Protein AF-A0A3M1KJN7-F1 (afdb_monomer)

Foldseek 3Di:
DDQAEDEAEQDDDPSNVVCVVVVVVVCVVCVVPSYYYHYDYPD

Solvent-accessible surface area (backbone atoms only — not comparable to full-atom values): 2691 Å² total; per-residue (Å²): 134,86,68,45,76,46,78,44,75,43,46,60,73,71,61,34,59,49,43,73,65,47,50,65,52,53,53,63,72,31,65,85,67,58,44,47,78,47,77,44,83,76,104

Nearest PDB structures (foldseek):
  1itw-assembly4_D  TM=9.766E-01  e=2.171E-03  Azotobacter vinelandii
  4a5z-assembly1_C  TM=6.408E-01  e=1.114E+00  Homo sapiens
  2ymb-assembly2_A  TM=6.171E-01  e=1.819E+00  Homo sapiens
  1tvm-assembly1_A  TM=4.595E-01  e=1.374E+00  Escherichia coli
  6wxq-assembly1_A  TM=3.850E-01  e=5.586E+00  Saccharolobus solfataricus

Structure (mmCIF, N/CA/C/O backbone):
data_AF-A0A3M1KJN7-F1
#
_entry.id   AF-A0A3M1KJN7-F1
#
loop_
_atom_site.group_PDB
_atom_site.id
_atom_site.type_symbol
_atom_site.label_atom_id
_atom_site.label_alt_id
_atom_site.label_comp_id
_atom_site.label_asym_id
_atom_site.label_entity_id
_atom_site.label_seq_id
_atom_site.pdbx_PDB_ins_code
_atom_site.Cartn_x
_atom_site.Cartn_y
_atom_site.Cartn_z
_atom_site.occupancy
_atom_site.B_iso_or_equiv
_atom_site.auth_seq_id
_atom_site.auth_comp_id
_atom_site.auth_asym_id
_atom_site.auth_atom_id
_atom_site.pdbx_PDB_model_num
ATOM 1 N N . MET A 1 1 ? -11.694 12.320 18.178 1.00 61.81 1 MET A N 1
ATOM 2 C CA . MET A 1 1 ? -10.540 11.401 18.211 1.00 61.81 1 MET A CA 1
ATOM 3 C C . MET A 1 1 ? -9.586 11.833 17.120 1.00 61.81 1 MET A C 1
ATOM 5 O O . MET A 1 1 ? -10.054 12.303 16.091 1.00 61.81 1 MET A O 1
ATOM 9 N N . THR A 1 2 ? -8.284 11.798 17.379 1.00 78.06 2 THR A N 1
ATOM 10 C CA . THR A 1 2 ? -7.261 12.109 16.375 1.00 78.06 2 THR A CA 1
ATOM 11 C C . THR A 1 2 ? -6.907 10.828 15.634 1.00 78.06 2 THR A C 1
ATOM 13 O O . THR A 1 2 ? -6.186 9.994 16.178 1.00 78.06 2 THR A O 1
ATOM 16 N N . THR A 1 3 ? -7.408 10.686 14.412 1.00 88.56 3 THR A N 1
ATOM 17 C CA . THR A 1 3 ? -7.077 9.569 13.523 1.00 88.56 3 THR A CA 1
ATOM 18 C C . THR A 1 3 ? -5.602 9.640 13.134 1.00 88.56 3 THR A C 1
ATOM 20 O O . THR A 1 3 ? -5.115 10.682 12.685 1.00 88.56 3 THR A O 1
ATOM 23 N N . SER A 1 4 ? -4.873 8.541 13.326 1.00 95.50 4 SER A N 1
ATOM 24 C CA . SER A 1 4 ? -3.469 8.447 12.907 1.00 95.50 4 SER A CA 1
ATOM 25 C C . SER A 1 4 ? -3.390 8.158 11.409 1.00 95.50 4 SER A C 1
ATOM 27 O O . SER A 1 4 ? -4.244 7.463 10.864 1.00 95.50 4 SER A O 1
ATOM 29 N N . LYS A 1 5 ? -2.369 8.680 10.723 1.00 96.06 5 LYS A N 1
ATOM 30 C CA . LYS A 1 5 ? -2.274 8.600 9.259 1.00 96.06 5 LYS A CA 1
ATOM 31 C C . LYS A 1 5 ? -0.992 7.915 8.798 1.00 96.06 5 LYS A C 1
ATOM 33 O O . LYS A 1 5 ? 0.101 8.284 9.217 1.00 96.06 5 LYS A O 1
ATOM 38 N N . ILE A 1 6 ? -1.141 6.950 7.896 1.00 97.75 6 ILE A N 1
ATOM 39 C CA . ILE A 1 6 ? -0.058 6.322 7.140 1.00 97.75 6 ILE A CA 1
ATOM 40 C C . ILE A 1 6 ? -0.075 6.899 5.725 1.00 97.75 6 ILE A C 1
ATOM 42 O O . ILE A 1 6 ? -1.099 6.862 5.043 1.00 97.75 6 ILE A O 1
ATOM 46 N N . ILE A 1 7 ? 1.078 7.392 5.273 1.00 98.06 7 ILE A N 1
ATOM 47 C CA . ILE A 1 7 ? 1.285 7.789 3.879 1.00 98.06 7 ILE A CA 1
ATOM 48 C C . ILE A 1 7 ? 1.953 6.629 3.142 1.00 98.06 7 ILE A C 1
ATOM 50 O O . ILE A 1 7 ? 3.107 6.298 3.403 1.00 98.06 7 ILE A O 1
ATOM 54 N N . TRP A 1 8 ? 1.219 6.010 2.222 1.00 98.31 8 TRP A N 1
ATOM 55 C CA . TRP A 1 8 ? 1.718 4.988 1.311 1.00 98.31 8 TRP A CA 1
ATOM 56 C C . TRP A 1 8 ? 2.283 5.649 0.057 1.00 98.31 8 TRP A C 1
ATOM 58 O O . TRP A 1 8 ? 1.547 6.219 -0.752 1.00 98.31 8 TRP A O 1
ATOM 68 N N . THR A 1 9 ? 3.595 5.590 -0.123 1.00 98.31 9 THR A N 1
ATOM 69 C CA . THR A 1 9 ? 4.231 6.126 -1.327 1.00 98.31 9 THR A CA 1
ATOM 70 C C . THR A 1 9 ? 3.883 5.254 -2.523 1.00 98.31 9 THR A C 1
ATOM 72 O O . THR A 1 9 ? 4.162 4.055 -2.527 1.00 98.31 9 THR A O 1
ATOM 75 N N . LYS A 1 10 ? 3.275 5.857 -3.540 1.00 97.81 10 LYS A N 1
ATOM 76 C CA . LYS A 1 10 ? 3.139 5.241 -4.854 1.00 97.81 10 LYS A CA 1
ATOM 77 C C . LYS A 1 10 ? 4.418 5.547 -5.638 1.00 97.81 10 LYS A C 1
ATOM 79 O O . LYS A 1 10 ? 4.842 6.699 -5.674 1.00 97.81 10 LYS A O 1
ATOM 84 N N . THR A 1 11 ? 5.032 4.494 -6.158 1.00 98.00 11 THR A N 1
ATOM 85 C CA . THR A 1 11 ? 6.310 4.489 -6.881 1.00 98.00 11 THR A CA 1
ATOM 86 C C . THR A 1 11 ? 6.157 3.676 -8.168 1.00 98.00 11 THR A C 1
ATOM 88 O O . THR A 1 11 ? 5.099 3.080 -8.379 1.00 98.00 11 THR A O 1
ATOM 91 N N . ASP A 1 12 ? 7.203 3.616 -8.994 1.00 97.62 12 ASP A N 1
ATOM 92 C CA . ASP A 1 12 ? 7.197 2.941 -10.300 1.00 97.62 12 ASP A CA 1
ATOM 93 C C . ASP A 1 12 ? 7.639 1.468 -10.276 1.00 97.62 12 ASP A C 1
ATOM 95 O O . ASP A 1 12 ? 7.958 0.895 -9.233 1.00 97.62 12 ASP A O 1
ATOM 99 N N . GLU A 1 13 ? 7.649 0.856 -11.467 1.00 97.69 13 GLU A N 1
ATOM 100 C CA . GLU A 1 13 ? 8.180 -0.477 -11.773 1.00 97.69 13 GLU A CA 1
ATOM 101 C C . GLU A 1 13 ? 7.608 -1.594 -10.874 1.00 97.69 13 GLU A C 1
ATOM 103 O O . GLU A 1 13 ? 6.397 -1.696 -10.656 1.00 97.69 13 GLU A O 1
ATOM 108 N N . ALA A 1 14 ? 8.459 -2.496 -10.383 1.00 98.06 14 ALA A N 1
ATOM 109 C CA . ALA A 1 14 ? 8.037 -3.628 -9.567 1.00 98.06 14 ALA A CA 1
ATOM 110 C C . ALA A 1 14 ? 7.330 -3.211 -8.251 1.00 98.06 14 ALA A C 1
ATOM 112 O O . ALA A 1 14 ? 6.311 -3.825 -7.914 1.00 98.06 14 ALA A O 1
ATOM 113 N N . PRO A 1 15 ? 7.779 -2.169 -7.520 1.00 97.50 15 PRO A N 1
ATOM 114 C CA . PRO A 1 15 ? 7.058 -1.643 -6.356 1.00 97.50 15 PRO A CA 1
ATOM 115 C C . PRO A 1 15 ? 5.617 -1.170 -6.629 1.00 97.50 15 PRO A C 1
ATOM 117 O O . PRO A 1 15 ? 4.729 -1.400 -5.797 1.00 97.50 15 PRO A O 1
ATOM 120 N N . ALA A 1 16 ? 5.354 -0.566 -7.795 1.00 97.50 16 ALA A N 1
ATOM 121 C CA . ALA A 1 16 ? 4.002 -0.171 -8.206 1.00 97.50 16 ALA A CA 1
ATOM 122 C C . ALA A 1 16 ? 3.073 -1.390 -8.283 1.00 97.50 16 ALA A C 1
ATOM 124 O O . ALA A 1 16 ? 1.973 -1.410 -7.726 1.00 97.50 16 ALA A O 1
ATOM 125 N N . LEU A 1 17 ? 3.558 -2.452 -8.934 1.00 98.00 17 LEU A N 1
ATOM 126 C CA . LEU A 1 17 ? 2.825 -3.705 -9.107 1.00 98.00 17 LEU A CA 1
ATOM 127 C C . LEU A 1 17 ? 2.553 -4.387 -7.761 1.00 98.00 17 LEU A C 1
ATOM 129 O O . LEU A 1 17 ? 1.434 -4.839 -7.513 1.00 98.00 17 LEU A O 1
ATOM 133 N N . ALA A 1 18 ? 3.535 -4.398 -6.856 1.00 98.06 18 ALA A N 1
ATOM 134 C CA . ALA A 1 18 ? 3.362 -4.935 -5.507 1.00 98.06 18 ALA A CA 1
ATOM 135 C C . ALA A 1 18 ? 2.301 -4.162 -4.702 1.00 98.06 18 ALA A C 1
ATOM 137 O O . ALA A 1 18 ? 1.504 -4.767 -3.977 1.00 98.06 18 ALA A O 1
ATOM 138 N N . THR A 1 19 ? 2.233 -2.836 -4.874 1.00 98.06 19 THR A N 1
ATOM 139 C CA . THR A 1 19 ? 1.236 -1.975 -4.219 1.00 98.06 19 THR A CA 1
ATOM 140 C C . THR A 1 19 ? -0.195 -2.386 -4.572 1.00 98.06 19 THR A C 1
ATOM 142 O O . THR A 1 19 ? -1.046 -2.422 -3.683 1.00 98.06 19 THR A O 1
ATOM 145 N N . HIS A 1 20 ? -0.470 -2.777 -5.821 1.00 97.19 20 HIS A N 1
ATOM 146 C CA . HIS A 1 20 ? -1.806 -3.226 -6.232 1.00 97.19 20 HIS A CA 1
ATOM 147 C C . HIS A 1 20 ? -2.292 -4.480 -5.487 1.00 97.19 20 HIS A C 1
ATOM 149 O O . HIS A 1 20 ? -3.495 -4.636 -5.284 1.00 97.19 20 HIS A O 1
ATOM 155 N N . CYS A 1 21 ? -1.374 -5.345 -5.046 1.00 97.69 21 CYS A N 1
ATOM 156 C CA . CYS A 1 21 ? -1.692 -6.528 -4.247 1.00 97.69 21 CYS A CA 1
ATOM 157 C C . CYS A 1 21 ? -1.784 -6.203 -2.746 1.00 97.69 21 CYS A C 1
ATOM 159 O O . CYS A 1 21 ? -2.743 -6.584 -2.075 1.00 97.69 21 CYS A O 1
ATOM 161 N N . LEU A 1 22 ? -0.797 -5.476 -2.212 1.00 98.50 22 LEU A N 1
ATOM 162 C CA . LEU A 1 2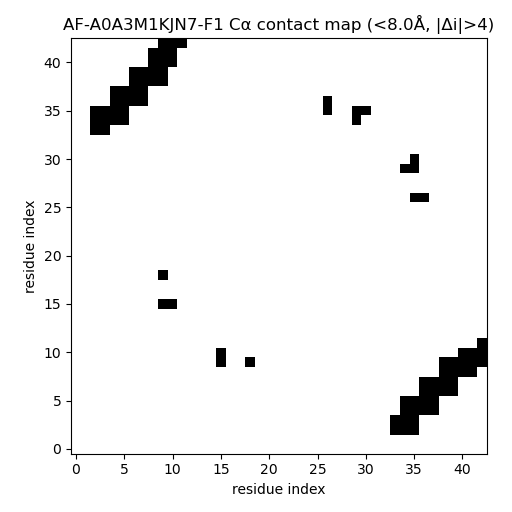2 ? -0.614 -5.327 -0.768 1.00 98.50 22 LEU A CA 1
ATOM 163 C C . LEU A 1 22 ? -1.443 -4.19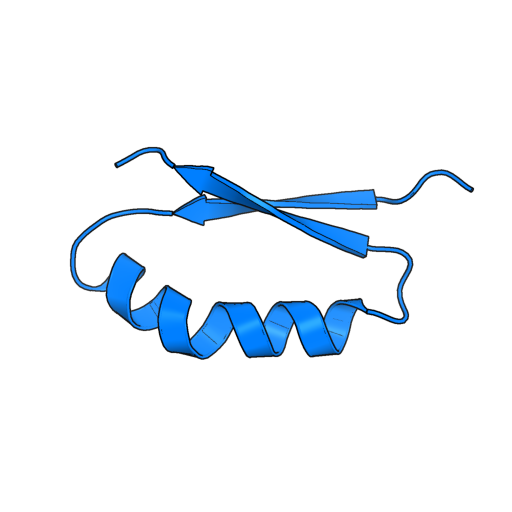2 -0.147 1.00 98.50 22 LEU A C 1
ATOM 165 O O . LEU A 1 22 ? -1.966 -4.343 0.958 1.00 98.50 22 LEU A O 1
ATOM 169 N N . LEU A 1 23 ? -1.605 -3.061 -0.840 1.00 98.25 23 LEU A N 1
ATOM 170 C CA . LEU A 1 23 ? -2.295 -1.889 -0.290 1.00 98.25 23 LEU A CA 1
ATOM 171 C C . LEU A 1 23 ? -3.769 -2.155 0.085 1.00 98.25 23 LEU A C 1
ATOM 173 O O . LEU A 1 23 ? -4.191 -1.704 1.155 1.00 98.25 23 LEU A O 1
ATOM 177 N N . PRO A 1 24 ? -4.569 -2.903 -0.706 1.00 98.19 24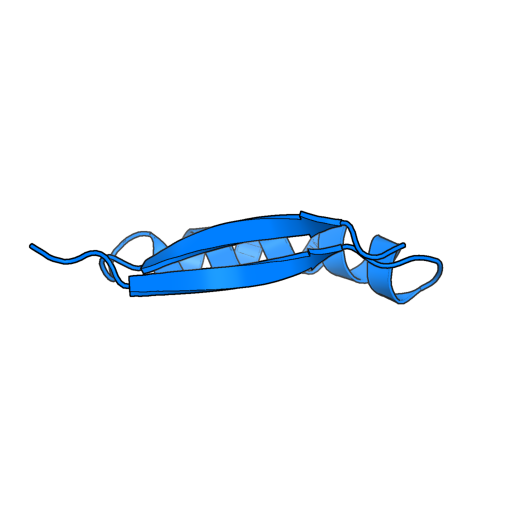 PRO A N 1
ATOM 178 C CA . PRO A 1 24 ? -5.931 -3.267 -0.308 1.00 98.19 24 PRO A CA 1
ATOM 179 C C . PRO A 1 24 ? -5.977 -4.109 0.972 1.00 98.19 24 PRO A C 1
ATOM 181 O O . PRO A 1 24 ? -6.886 -3.942 1.787 1.00 98.19 24 PRO A O 1
ATOM 184 N N . ILE A 1 25 ? -4.990 -4.990 1.165 1.00 98.50 25 ILE A N 1
ATOM 185 C CA . ILE A 1 25 ? -4.880 -5.832 2.360 1.00 98.50 25 ILE A CA 1
ATOM 186 C C . ILE A 1 25 ? -4.601 -4.943 3.570 1.00 98.50 25 ILE A C 1
ATOM 188 O O . ILE A 1 25 ? -5.356 -4.987 4.537 1.00 98.50 25 ILE A O 1
ATOM 192 N N . ILE A 1 26 ? -3.593 -4.072 3.491 1.00 98.12 26 ILE A N 1
ATOM 193 C CA . ILE A 1 26 ? -3.240 -3.159 4.588 1.00 98.12 26 ILE A CA 1
ATOM 194 C C . ILE A 1 26 ? -4.440 -2.312 5.008 1.00 98.12 26 ILE A C 1
ATOM 196 O O . ILE A 1 26 ? -4.785 -2.302 6.186 1.00 98.12 26 ILE A O 1
ATOM 200 N N . ARG A 1 27 ? -5.143 -1.694 4.051 1.00 97.62 27 ARG A N 1
ATOM 201 C CA . ARG A 1 27 ? -6.355 -0.905 4.330 1.00 97.62 27 ARG A CA 1
ATOM 202 C C . ARG A 1 27 ? -7.419 -1.696 5.088 1.00 97.62 27 ARG A C 1
ATOM 204 O O . ARG A 1 27 ? -8.090 -1.149 5.959 1.00 97.62 27 ARG A O 1
ATOM 211 N N . LYS A 1 28 ? -7.584 -2.982 4.768 1.00 97.75 28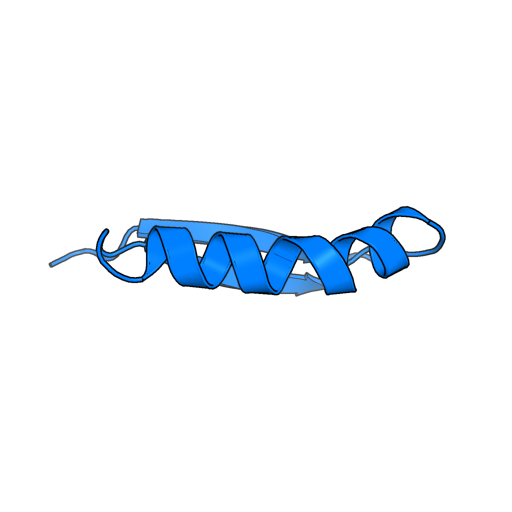 LYS A N 1
ATOM 212 C CA . LYS A 1 28 ? -8.572 -3.843 5.426 1.00 97.75 28 LYS A CA 1
ATOM 213 C C . LYS A 1 28 ? -8.169 -4.204 6.854 1.00 97.75 28 LYS A C 1
ATOM 215 O O . LYS A 1 28 ? -9.032 -4.245 7.724 1.00 97.75 28 LYS A O 1
ATOM 220 N N . PHE A 1 29 ? -6.880 -4.422 7.100 1.00 97.38 29 PHE A N 1
ATOM 221 C CA . PHE A 1 29 ? -6.360 -4.675 8.444 1.00 97.38 29 PHE A CA 1
ATOM 222 C C . PHE A 1 29 ? 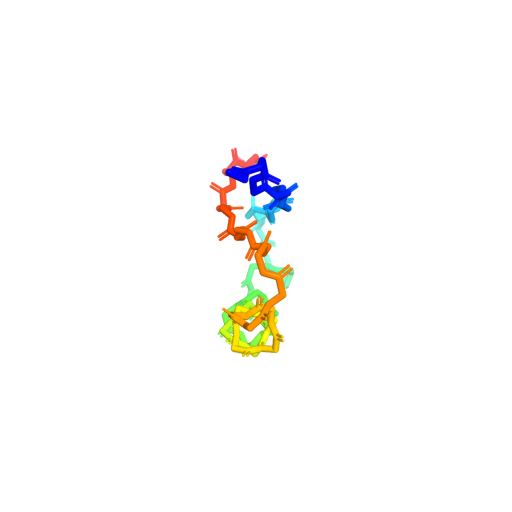-6.413 -3.428 9.338 1.00 97.38 29 PHE A C 1
ATOM 224 O O . PHE A 1 29 ? -6.653 -3.555 10.534 1.00 97.38 29 PHE A O 1
ATOM 231 N N . THR A 1 30 ? -6.238 -2.227 8.778 1.00 96.44 30 THR A N 1
ATOM 232 C CA . THR A 1 30 ? -6.212 -0.975 9.554 1.00 96.44 30 THR A CA 1
ATOM 233 C C . THR A 1 30 ? -7.588 -0.344 9.790 1.00 96.44 30 THR A C 1
ATOM 235 O O . THR A 1 30 ? -7.705 0.539 10.637 1.00 96.44 30 THR A O 1
ATOM 238 N N . ALA A 1 31 ? -8.640 -0.791 9.092 1.00 93.12 31 ALA A N 1
ATOM 239 C CA . ALA A 1 31 ? -9.973 -0.172 9.120 1.00 93.12 31 ALA A CA 1
ATOM 240 C C . ALA A 1 31 ? -10.620 -0.081 10.520 1.00 93.12 31 ALA A C 1
ATOM 242 O O . ALA A 1 31 ? -11.424 0.813 10.763 1.00 93.12 31 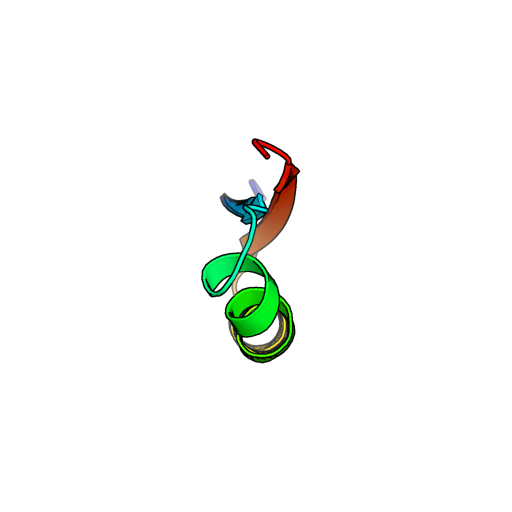ALA A O 1
ATOM 243 N N . GLY A 1 32 ? -10.278 -0.986 11.443 1.00 94.56 32 GLY A N 1
ATOM 244 C CA . GLY A 1 32 ? -10.794 -0.987 12.820 1.00 94.56 32 GLY A CA 1
ATOM 245 C C . GLY A 1 32 ? -9.913 -0.259 13.841 1.00 94.56 32 GLY A C 1
ATOM 246 O O . GLY A 1 32 ? -10.239 -0.268 15.024 1.00 94.56 32 GLY A O 1
ATOM 247 N N . CYS A 1 33 ? -8.790 0.325 13.416 1.00 95.38 33 CYS A N 1
ATOM 248 C CA . CYS A 1 33 ? -7.745 0.828 14.313 1.00 95.38 33 CYS A CA 1
ATOM 249 C C . CYS A 1 33 ? -7.672 2.361 14.405 1.00 95.38 33 CYS A C 1
ATOM 251 O O . CYS A 1 33 ? -6.717 2.865 14.986 1.00 95.38 33 CYS A O 1
ATOM 253 N N . ASP A 1 34 ? -8.630 3.097 13.827 1.00 94.44 34 ASP A N 1
ATOM 254 C CA . ASP A 1 34 ? -8.556 4.567 13.679 1.00 94.44 34 ASP A CA 1
ATOM 255 C C . ASP A 1 34 ? -7.259 5.011 12.959 1.00 94.44 34 ASP A C 1
ATOM 257 O O . ASP A 1 34 ? -6.588 5.978 13.336 1.00 94.44 34 ASP A O 1
ATOM 261 N N . ILE A 1 35 ? -6.882 4.245 11.922 1.00 96.19 35 ILE A N 1
ATOM 262 C CA . ILE A 1 35 ? -5.721 4.498 11.063 1.00 96.19 35 ILE A CA 1
ATOM 263 C C . ILE A 1 35 ? -6.185 4.708 9.620 1.00 96.19 35 ILE A C 1
ATOM 265 O O . ILE A 1 35 ? -6.722 3.798 8.982 1.00 96.19 35 ILE A O 1
ATOM 269 N N . GLU A 1 36 ? -5.911 5.894 9.084 1.00 96.06 36 GLU A N 1
ATOM 270 C CA . GLU A 1 36 ? -6.150 6.243 7.685 1.00 96.06 36 GLU A CA 1
ATOM 271 C C . GLU A 1 36 ? -4.912 5.937 6.827 1.00 96.06 36 GLU A C 1
ATOM 273 O O . GLU A 1 36 ? -3.786 6.251 7.217 1.00 96.06 36 GLU A O 1
ATOM 278 N N . VAL A 1 37 ? -5.108 5.337 5.646 1.00 97.56 37 VAL A N 1
ATOM 279 C CA . VAL A 1 37 ? -4.023 5.025 4.696 1.00 97.56 37 VAL A CA 1
ATOM 280 C C . VAL A 1 37 ? -4.237 5.784 3.388 1.00 97.56 37 VAL A C 1
ATOM 282 O O . VAL A 1 37 ? -5.019 5.367 2.521 1.00 97.56 37 VAL A O 1
ATOM 285 N N . GLU A 1 38 ? -3.498 6.876 3.227 1.00 97.31 38 GLU A N 1
ATOM 286 C CA . GLU A 1 38 ? -3.513 7.721 2.032 1.00 97.31 38 GLU A CA 1
ATOM 287 C C . GLU A 1 38 ? -2.328 7.411 1.130 1.00 97.31 38 GLU A C 1
ATOM 289 O O . GLU A 1 38 ? -1.241 7.089 1.599 1.00 97.31 38 GLU A O 1
ATOM 294 N N . THR A 1 39 ? -2.522 7.531 -0.178 1.00 97.81 39 THR A N 1
ATOM 295 C CA . THR A 1 39 ? -1.427 7.389 -1.137 1.00 97.81 39 THR A CA 1
ATOM 296 C C . THR A 1 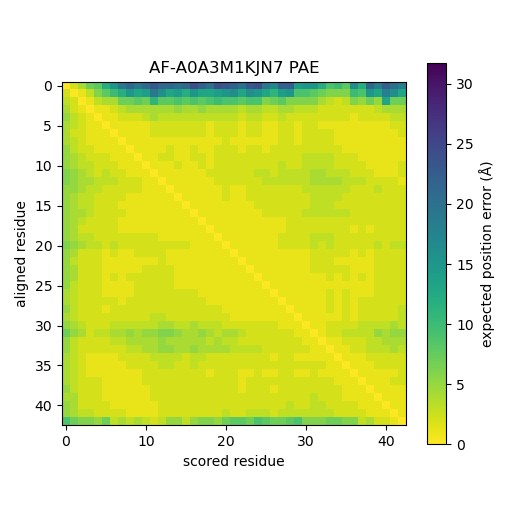39 ? -0.856 8.746 -1.502 1.00 97.81 39 THR A C 1
ATOM 298 O O . THR A 1 39 ? -1.620 9.667 -1.790 1.00 97.81 39 THR A O 1
ATOM 301 N N . ARG A 1 40 ? 0.471 8.850 -1.587 1.00 98.25 40 ARG A N 1
ATOM 302 C CA . ARG A 1 40 ? 1.149 10.016 -2.161 1.00 98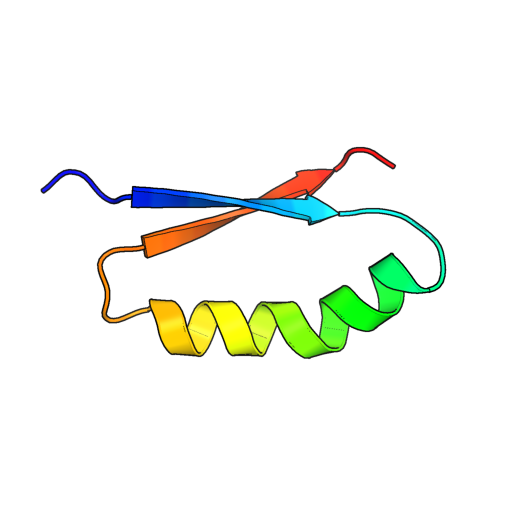.25 40 ARG A CA 1
ATOM 303 C C . ARG A 1 40 ? 2.068 9.566 -3.282 1.00 98.25 40 ARG A C 1
ATOM 305 O O . ARG A 1 40 ? 2.907 8.696 -3.070 1.00 98.25 40 ARG A O 1
ATOM 312 N N . ASP A 1 41 ? 1.866 10.136 -4.462 1.00 96.38 41 ASP A N 1
ATOM 313 C CA . ASP A 1 41 ? 2.683 9.829 -5.631 1.00 96.38 41 ASP A CA 1
ATOM 314 C C . ASP A 1 41 ? 4.020 10.571 -5.539 1.00 96.38 41 ASP A C 1
ATOM 316 O O . ASP A 1 41 ? 4.037 11.777 -5.273 1.00 96.38 41 ASP A O 1
ATOM 320 N N . ILE A 1 42 ? 5.116 9.829 -5.673 1.00 97.44 42 ILE A N 1
ATOM 321 C CA . ILE A 1 42 ? 6.493 10.351 -5.707 1.00 97.44 42 ILE A CA 1
ATOM 322 C C . ILE A 1 42 ? 7.281 9.810 -6.908 1.00 97.44 42 ILE A C 1
ATOM 324 O O . ILE A 1 42 ? 8.502 9.954 -6.939 1.00 97.44 42 ILE A O 1
ATOM 328 N N . SER A 1 43 ? 6.569 9.151 -7.820 1.00 83.12 43 SER A N 1
ATOM 329 C CA . SER A 1 43 ? 7.052 8.665 -9.110 1.00 83.12 43 SER A CA 1
ATOM 330 C C . SER A 1 43 ? 7.501 9.831 -9.994 1.00 83.12 43 SER A C 1
ATOM 332 O O . SER A 1 43 ? 6.762 10.847 -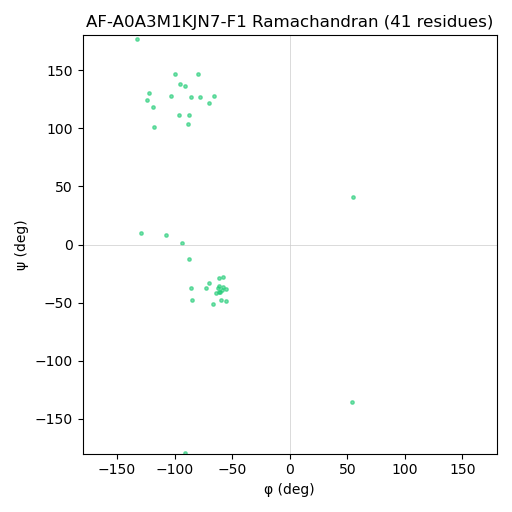10.026 1.00 83.12 43 SER A O 1
#

pLDDT: mean 95.44, std 6.5, range [61.81, 98.5]

Radius of gyration: 11.33 Å; Cα contacts (8 Å, |Δi|>4): 43; chains: 1; bounding box: 19×19×30 Å

Secondary structure (DSSP, 8-state):
---EEEEEEE-SHHHHHHHHHHHHHHHHHHTTTTEEEEEEE--

Sequence (43 aa):
MTTSKIIWTKTDEAPALATHCLLPIIRKFTAGCDIEVETRDIS

Mean predicted aligned error: 2.67 Å